Protein AF-A0A526YDN2-F1 (afdb_monomer_lite)

Radius of gyration: 17.02 Å; chains: 1; bounding box: 32×28×43 Å

Foldseek 3Di:
DVVVVVVLQVVLVVCCVPVVDDSVPDDDDDDDDDQQRDDDPRHRNVVVVVVVVVVVD

pLDDT: mean 93.07, std 6.87, range [59.56, 98.62]

Structure (mmCIF, N/CA/C/O backbone):
data_AF-A0A526YDN2-F1
#
_entry.id   AF-A0A526YDN2-F1
#
loop_
_atom_site.group_PDB
_atom_site.id
_atom_site.type_symbol
_atom_site.label_atom_id
_atom_site.label_alt_id
_atom_site.label_comp_id
_atom_site.label_asym_id
_atom_site.label_entity_id
_atom_site.label_seq_id
_atom_site.pdbx_PDB_ins_code
_atom_site.Cartn_x
_atom_site.Cartn_y
_atom_site.Cartn_z
_atom_site.occupancy
_atom_site.B_iso_or_equiv
_atom_site.auth_seq_id
_atom_site.auth_comp_id
_atom_site.auth_asym_id
_atom_site.auth_atom_id
_atom_site.pdbx_PDB_model_num
ATOM 1 N N . ALA A 1 1 ? -3.741 14.191 -4.355 1.00 68.00 1 ALA A N 1
ATOM 2 C CA . ALA A 1 1 ? -4.086 14.184 -2.913 1.00 68.00 1 ALA A CA 1
ATOM 3 C C . ALA A 1 1 ? -5.279 13.269 -2.634 1.00 68.00 1 ALA A C 1
ATOM 5 O O . ALA A 1 1 ? -5.205 12.479 -1.702 1.00 68.00 1 ALA A O 1
ATOM 6 N N . GLU A 1 2 ? -6.326 13.321 -3.465 1.00 83.94 2 GLU A N 1
ATOM 7 C CA . GLU A 1 2 ? -7.523 12.470 -3.341 1.00 83.94 2 GLU A CA 1
ATOM 8 C C . GLU A 1 2 ? -7.214 10.966 -3.402 1.00 83.94 2 GLU A C 1
ATOM 10 O O . GLU A 1 2 ? -7.701 10.213 -2.566 1.00 83.94 2 GLU A O 1
ATOM 15 N N . GLU A 1 3 ? -6.325 10.534 -4.301 1.00 92.88 3 GLU A N 1
ATOM 16 C CA . GLU A 1 3 ? -5.931 9.120 -4.418 1.00 92.88 3 GLU A CA 1
ATOM 17 C C . GLU A 1 3 ? -5.299 8.573 -3.131 1.00 92.88 3 GLU A C 1
ATOM 19 O O . GLU A 1 3 ? -5.667 7.498 -2.664 1.00 92.88 3 GLU A O 1
ATOM 24 N N . LYS A 1 4 ? -4.397 9.336 -2.496 1.00 95.00 4 LYS A N 1
ATOM 25 C CA . LYS A 1 4 ? -3.782 8.934 -1.219 1.00 95.00 4 LYS A CA 1
ATOM 26 C C . LYS A 1 4 ? -4.818 8.826 -0.109 1.00 95.00 4 LYS A C 1
ATOM 28 O O . LYS A 1 4 ? -4.770 7.874 0.660 1.00 95.00 4 LYS A O 1
ATOM 33 N N . ALA A 1 5 ? -5.766 9.759 -0.041 1.00 95.88 5 ALA A N 1
ATOM 34 C CA . ALA A 1 5 ? -6.839 9.704 0.946 1.00 95.88 5 ALA A CA 1
ATOM 35 C C . ALA A 1 5 ? -7.718 8.457 0.755 1.00 95.88 5 ALA A C 1
ATOM 37 O O . ALA A 1 5 ? -8.010 7.759 1.726 1.00 95.88 5 ALA A O 1
ATOM 38 N N . ALA A 1 6 ? -8.072 8.135 -0.493 1.00 97.62 6 ALA A N 1
ATOM 39 C CA . ALA A 1 6 ? -8.832 6.932 -0.819 1.00 97.62 6 ALA A CA 1
ATOM 40 C C . ALA A 1 6 ? -8.068 5.647 -0.451 1.00 97.62 6 ALA A C 1
ATOM 42 O O . ALA A 1 6 ? -8.651 4.738 0.138 1.00 97.62 6 ALA A O 1
ATOM 43 N N . LEU A 1 7 ? -6.759 5.588 -0.731 1.00 97.25 7 LEU A N 1
ATOM 44 C CA . LEU A 1 7 ? -5.903 4.452 -0.370 1.00 97.25 7 LEU A CA 1
ATOM 45 C C . LEU A 1 7 ? -5.782 4.270 1.148 1.00 97.25 7 LEU A C 1
ATOM 47 O O . LEU A 1 7 ? -5.907 3.147 1.632 1.00 97.25 7 LEU A O 1
ATOM 51 N N . ILE A 1 8 ? -5.582 5.358 1.899 1.00 97.31 8 ILE A N 1
ATOM 52 C CA . ILE A 1 8 ? -5.515 5.324 3.368 1.00 97.31 8 ILE A CA 1
ATOM 53 C C . ILE A 1 8 ? -6.831 4.788 3.934 1.00 97.31 8 ILE A C 1
ATOM 55 O O . ILE A 1 8 ? -6.822 3.846 4.722 1.00 97.31 8 ILE A O 1
ATOM 59 N N . HIS A 1 9 ? -7.960 5.345 3.493 1.00 97.94 9 HIS A N 1
ATOM 60 C CA . HIS A 1 9 ? -9.276 4.915 3.954 1.00 97.94 9 HIS A CA 1
ATOM 61 C C . HIS A 1 9 ? -9.536 3.436 3.638 1.00 97.94 9 HIS A C 1
ATOM 63 O O . 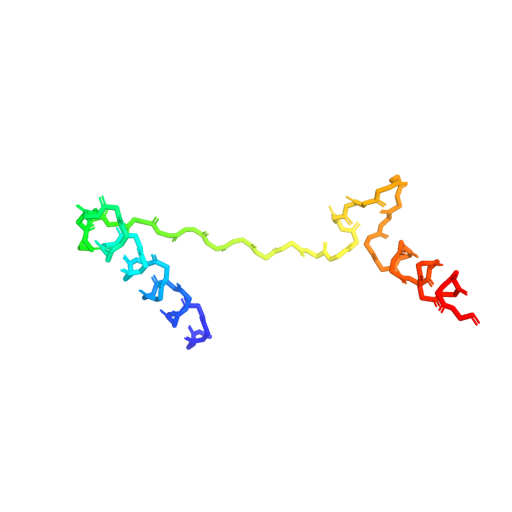HIS A 1 9 ? -9.892 2.670 4.531 1.00 97.94 9 HIS A O 1
ATOM 69 N N . GLY A 1 10 ? -9.315 3.022 2.387 1.00 98.06 10 GLY A N 1
ATOM 70 C CA . GLY A 1 10 ? -9.563 1.649 1.952 1.00 98.06 10 GLY A CA 1
ATOM 71 C C . GLY A 1 10 ? -8.690 0.623 2.677 1.00 98.06 10 GLY A C 1
ATOM 72 O O . GLY A 1 10 ? -9.196 -0.412 3.108 1.00 98.06 10 GLY A O 1
ATOM 73 N N . ALA A 1 11 ? -7.398 0.914 2.870 1.00 98.19 11 ALA A N 1
ATOM 74 C CA . ALA A 1 11 ? -6.495 0.034 3.611 1.00 98.19 11 ALA A CA 1
ATOM 75 C C . ALA A 1 11 ? -6.904 -0.093 5.088 1.00 98.19 11 ALA A C 1
ATOM 77 O O . ALA A 1 11 ? -6.961 -1.207 5.614 1.00 98.19 11 ALA A O 1
ATOM 78 N N . SER A 1 12 ? -7.243 1.025 5.742 1.00 98.50 12 SER A N 1
ATOM 79 C CA . SER A 1 12 ? -7.732 1.018 7.126 1.00 98.50 12 SER A CA 1
ATOM 80 C C . SER A 1 12 ? -9.044 0.245 7.272 1.00 98.50 12 SER A C 1
ATOM 82 O O . SER A 1 12 ? -9.186 -0.539 8.210 1.00 98.50 12 SER A O 1
ATOM 84 N N . GLN A 1 13 ? -9.979 0.403 6.328 1.00 98.62 13 GLN A N 1
ATOM 85 C CA . GLN A 1 13 ? -11.259 -0.309 6.340 1.00 98.62 13 GLN A CA 1
ATOM 86 C C . GLN A 1 13 ? -11.060 -1.820 6.178 1.00 98.62 13 GLN A C 1
ATOM 88 O O . GLN A 1 13 ? -11.620 -2.600 6.941 1.00 98.62 13 GLN A O 1
ATOM 93 N N . LEU A 1 14 ? -10.193 -2.244 5.253 1.00 98.44 14 LEU A N 1
ATOM 94 C CA . LEU A 1 14 ? -9.909 -3.663 5.034 1.00 98.44 14 LEU A CA 1
ATOM 95 C C . LEU A 1 14 ? -9.346 -4.343 6.292 1.00 98.44 14 LEU A C 1
ATOM 97 O O . LEU A 1 14 ? -9.737 -5.461 6.632 1.00 98.44 14 LEU A O 1
ATOM 101 N N . LEU A 1 15 ? -8.427 -3.676 6.998 1.00 98.31 15 LEU A N 1
ATOM 102 C CA . LEU A 1 15 ? -7.861 -4.197 8.244 1.00 98.31 15 LEU A CA 1
ATOM 103 C C . LEU A 1 15 ? -8.901 -4.267 9.369 1.00 98.31 15 LEU A C 1
ATOM 105 O O . LEU A 1 15 ? -8.852 -5.198 10.181 1.00 98.31 15 LEU A O 1
ATOM 109 N N . ALA A 1 16 ? -9.836 -3.318 9.414 1.00 98.31 16 ALA A N 1
ATOM 110 C CA . ALA A 1 16 ? -10.963 -3.365 10.335 1.00 98.31 16 ALA A CA 1
ATOM 111 C C . ALA A 1 16 ? -11.877 -4.562 10.028 1.00 98.31 16 ALA A C 1
ATOM 113 O O . ALA A 1 16 ? -12.148 -5.355 10.924 1.00 98.31 16 ALA A O 1
ATOM 114 N N . ASP A 1 17 ? -12.263 -4.758 8.768 1.00 98.56 17 ASP A N 1
ATOM 115 C CA . ASP A 1 17 ? -13.229 -5.791 8.374 1.00 98.56 17 ASP A CA 1
ATOM 116 C C . ASP A 1 17 ? -12.678 -7.216 8.524 1.00 98.56 17 ASP A C 1
ATOM 118 O O . ASP A 1 17 ? -13.377 -8.119 8.981 1.00 98.56 17 ASP A O 1
ATOM 122 N N . VAL A 1 18 ? -11.418 -7.436 8.137 1.00 98.50 18 VAL A N 1
ATOM 123 C CA . VAL A 1 18 ? -10.833 -8.786 8.077 1.00 98.50 18 VAL A CA 1
ATOM 124 C C . VAL A 1 18 ? -10.182 -9.187 9.396 1.00 98.50 18 VAL A C 1
ATOM 126 O O . VAL A 1 18 ? -10.270 -10.342 9.812 1.00 98.50 18 VAL A O 1
ATOM 129 N N . LEU A 1 19 ? -9.489 -8.249 10.04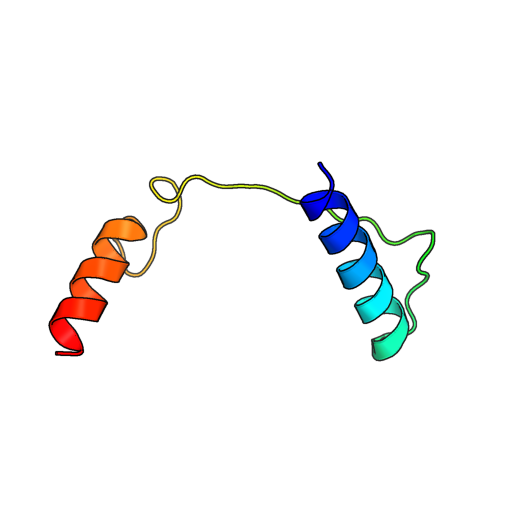6 1.00 97.94 19 LEU A N 1
ATOM 130 C CA . LEU A 1 19 ? -8.651 -8.527 11.217 1.00 97.94 19 LEU A CA 1
ATOM 131 C C . LEU A 1 19 ? -9.167 -7.864 12.496 1.00 97.94 19 LEU A C 1
ATOM 133 O O . LEU A 1 19 ? -8.500 -7.958 13.531 1.00 97.94 19 LEU A O 1
ATOM 137 N N . ASN A 1 20 ? -10.322 -7.194 12.437 1.00 96.81 20 ASN A N 1
ATOM 138 C CA . ASN A 1 20 ? -10.942 -6.507 13.567 1.00 96.81 20 ASN A CA 1
ATOM 139 C C . ASN A 1 20 ? -9.989 -5.491 14.230 1.00 96.81 20 ASN A C 1
ATOM 141 O O . ASN A 1 20 ? -9.939 -5.362 15.458 1.00 96.81 20 ASN A O 1
ATOM 145 N N . LYS A 1 21 ? -9.167 -4.813 13.413 1.00 97.81 21 LYS A N 1
ATOM 146 C CA . LYS A 1 21 ? -8.239 -3.766 13.864 1.00 97.81 21 LYS A CA 1
ATOM 147 C C . LYS A 1 21 ? -8.962 -2.427 14.041 1.00 97.81 21 LYS A C 1
ATOM 149 O O . LYS A 1 21 ? -9.920 -2.146 13.326 1.00 97.81 21 LYS A O 1
ATOM 154 N N . PRO A 1 22 ? -8.514 -1.581 14.982 1.00 97.25 22 PRO A N 1
ATOM 155 C CA . PRO A 1 22 ? -9.133 -0.282 15.208 1.00 97.25 22 PRO A CA 1
ATOM 156 C C . PRO A 1 22 ? -8.869 0.667 14.032 1.00 97.25 22 PRO A C 1
ATOM 158 O O . PRO A 1 22 ? -7.727 1.045 13.771 1.00 97.25 22 PRO A O 1
ATOM 161 N N . PHE A 1 23 ? -9.938 1.080 13.353 1.00 96.88 23 PHE A N 1
ATOM 162 C CA . PHE A 1 23 ? -9.876 1.988 12.205 1.00 96.88 23 PHE A CA 1
ATOM 163 C C . PHE A 1 23 ? -9.189 3.322 12.554 1.00 96.88 23 PHE A C 1
ATOM 165 O O . PHE A 1 23 ? -8.230 3.718 11.899 1.00 96.88 23 PHE A O 1
ATOM 172 N N . GLU A 1 24 ? -9.616 3.956 13.651 1.00 96.81 24 GLU A N 1
ATOM 173 C CA . GLU A 1 24 ? -9.158 5.285 14.100 1.00 96.81 24 GLU A CA 1
ATOM 174 C C . GLU A 1 24 ? -7.674 5.348 14.498 1.00 96.81 24 GLU A C 1
ATOM 176 O O . GLU A 1 24 ? -7.076 6.420 14.515 1.00 96.81 24 GLU A O 1
ATOM 181 N N . SER A 1 25 ? -7.066 4.210 14.845 1.00 96.75 25 SER A N 1
ATOM 182 C CA . SER A 1 25 ? -5.650 4.130 15.234 1.00 96.75 25 SER A CA 1
ATOM 183 C C . SER A 1 25 ? -4.808 3.301 14.264 1.00 96.75 25 SER A C 1
ATOM 185 O O . SER A 1 25 ? -3.710 2.855 14.606 1.00 96.75 25 SER A O 1
ATOM 187 N N . THR A 1 26 ? -5.303 3.117 13.038 1.00 96.62 26 THR A N 1
ATOM 188 C CA . THR A 1 26 ? -4.545 2.509 11.946 1.00 96.62 26 THR A CA 1
ATOM 189 C C . THR A 1 26 ? -3.753 3.578 11.200 1.00 96.62 26 THR A C 1
ATOM 191 O O . THR A 1 26 ? -4.312 4.517 10.638 1.00 96.62 26 THR A O 1
ATOM 194 N N . PHE A 1 27 ? -2.432 3.417 11.176 1.00 96.38 27 PHE A N 1
ATOM 195 C CA . PHE A 1 27 ? -1.526 4.301 10.450 1.00 96.38 27 PHE A CA 1
ATOM 196 C C . PHE A 1 27 ? -1.175 3.691 9.097 1.00 96.38 27 PHE A C 1
ATOM 198 O O . PHE A 1 27 ? -0.816 2.516 9.014 1.00 96.38 27 PHE A O 1
ATOM 205 N N . VAL A 1 28 ? -1.237 4.508 8.049 1.00 96.75 28 VAL A N 1
ATOM 206 C CA . VAL A 1 28 ? -0.894 4.107 6.683 1.00 96.75 28 VAL A CA 1
ATOM 207 C C . VAL A 1 28 ? 0.210 5.025 6.171 1.00 96.75 28 VAL A C 1
ATOM 209 O O . VAL A 1 28 ? 0.057 6.246 6.167 1.00 96.75 28 VAL A O 1
ATOM 212 N N . ILE A 1 29 ? 1.323 4.431 5.742 1.00 96.31 29 ILE A N 1
ATOM 213 C CA . ILE A 1 29 ? 2.439 5.126 5.094 1.00 96.31 29 ILE A CA 1
ATOM 214 C C . ILE A 1 29 ? 2.414 4.740 3.617 1.00 96.31 29 ILE A C 1
ATOM 216 O O . ILE A 1 29 ? 2.361 3.557 3.287 1.00 96.31 29 ILE A O 1
ATOM 220 N N . ILE A 1 30 ? 2.431 5.742 2.738 1.00 95.00 30 ILE A N 1
ATOM 221 C CA . ILE A 1 30 ? 2.459 5.550 1.286 1.00 95.00 30 ILE A CA 1
ATOM 222 C C . ILE A 1 30 ? 3.745 6.169 0.756 1.00 95.00 30 ILE A C 1
ATOM 224 O O . ILE A 1 30 ? 3.896 7.393 0.764 1.00 95.00 30 ILE A O 1
ATOM 228 N N . GLU A 1 31 ? 4.638 5.315 0.269 1.00 93.38 31 GLU A N 1
ATOM 229 C CA . GLU A 1 31 ? 5.873 5.708 -0.403 1.00 93.38 31 GLU A CA 1
ATOM 230 C C . GLU A 1 31 ? 5.764 5.404 -1.894 1.00 93.38 31 GLU A C 1
ATOM 232 O O . GLU A 1 31 ? 5.455 4.285 -2.303 1.00 93.38 31 GLU A O 1
ATOM 237 N N . GLU A 1 32 ? 6.009 6.423 -2.709 1.00 90.75 32 GLU A N 1
ATOM 238 C CA . GLU A 1 32 ? 6.128 6.282 -4.154 1.00 90.75 32 GLU A CA 1
ATOM 239 C C . GLU A 1 32 ? 7.610 6.169 -4.488 1.00 90.75 32 GLU A C 1
ATOM 241 O O . GLU A 1 32 ? 8.398 7.056 -4.161 1.00 90.75 32 GLU A O 1
ATOM 246 N N . ILE A 1 33 ? 7.985 5.063 -5.123 1.00 91.00 33 ILE A N 1
ATOM 247 C CA . ILE A 1 33 ? 9.353 4.816 -5.565 1.00 91.00 33 ILE A CA 1
ATOM 248 C C . ILE A 1 33 ? 9.353 4.868 -7.086 1.00 91.00 33 ILE A C 1
ATOM 250 O O . ILE A 1 33 ? 8.518 4.232 -7.735 1.00 91.00 33 ILE A O 1
ATOM 254 N N . ASP A 1 34 ? 10.291 5.627 -7.648 1.00 90.19 34 ASP A N 1
ATOM 255 C CA . ASP A 1 34 ? 10.501 5.653 -9.091 1.00 90.19 34 ASP A CA 1
ATOM 256 C C . ASP A 1 34 ? 10.861 4.248 -9.602 1.00 90.19 34 ASP A C 1
ATOM 258 O O . ASP A 1 34 ? 11.616 3.507 -8.967 1.00 90.19 34 ASP A O 1
ATOM 262 N N . THR A 1 35 ? 10.328 3.874 -10.762 1.00 88.12 35 THR A N 1
ATOM 263 C CA . THR A 1 35 ? 10.556 2.560 -11.367 1.00 88.12 35 THR A CA 1
ATOM 264 C C . THR A 1 35 ? 12.018 2.258 -11.684 1.00 88.12 35 THR A C 1
ATOM 266 O O . THR A 1 35 ? 12.374 1.081 -11.756 1.00 88.12 35 THR A O 1
ATOM 269 N N . ASP A 1 36 ? 12.858 3.281 -11.838 1.00 86.56 36 ASP A N 1
ATOM 270 C CA . ASP A 1 36 ? 14.301 3.125 -12.037 1.00 86.56 36 ASP A CA 1
ATOM 271 C C . ASP A 1 36 ? 15.016 2.711 -10.742 1.00 86.56 36 ASP A C 1
ATOM 273 O O . ASP A 1 36 ? 16.043 2.035 -10.779 1.00 86.56 36 ASP A O 1
ATOM 277 N N . ASN A 1 37 ? 14.431 3.044 -9.588 1.00 90.19 37 ASN A N 1
ATOM 278 C CA . ASN A 1 37 ? 14.934 2.681 -8.261 1.00 90.19 37 ASN A CA 1
ATOM 279 C C . ASN A 1 37 ? 14.327 1.373 -7.725 1.00 90.19 37 ASN A C 1
ATOM 281 O O . ASN A 1 37 ? 14.702 0.916 -6.644 1.00 90.19 37 ASN A O 1
ATOM 285 N N . TRP A 1 38 ? 13.402 0.755 -8.467 1.00 92.25 38 TRP A N 1
ATOM 286 C CA . TRP A 1 38 ? 12.807 -0.534 -8.122 1.00 92.25 38 TRP A CA 1
ATOM 287 C C . TRP A 1 38 ? 13.302 -1.622 -9.078 1.00 92.25 38 TRP A C 1
ATOM 289 O O . TRP A 1 38 ? 13.048 -1.572 -10.283 1.00 92.25 38 TRP A O 1
ATOM 299 N N . GLY A 1 39 ? 14.011 -2.619 -8.547 1.00 90.94 39 GLY A N 1
ATOM 300 C CA . GLY A 1 39 ? 14.594 -3.710 -9.329 1.00 90.94 39 GLY A CA 1
ATOM 301 C C . GLY A 1 39 ? 13.802 -5.014 -9.228 1.00 90.94 39 GLY A C 1
ATOM 302 O O . GLY A 1 39 ? 13.373 -5.408 -8.144 1.00 90.94 39 GLY A O 1
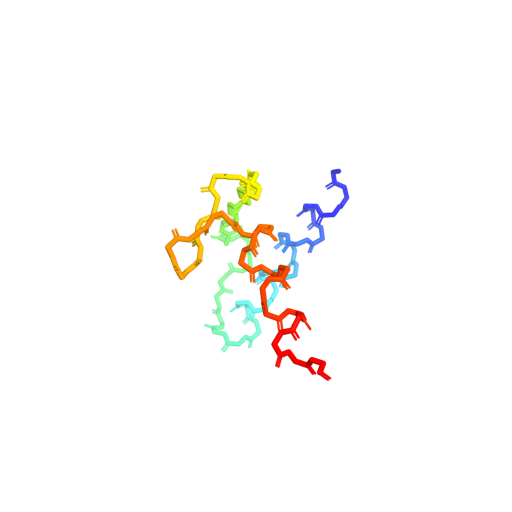ATOM 303 N N . TRP A 1 40 ? 13.660 -5.731 -10.344 1.00 92.69 40 TRP A N 1
ATOM 304 C CA . TRP A 1 40 ? 13.091 -7.080 -10.386 1.00 92.69 40 TRP A CA 1
ATOM 305 C C . TRP A 1 40 ? 13.917 -7.969 -11.320 1.00 92.69 40 TRP A C 1
ATOM 307 O O . TRP A 1 40 ? 14.263 -7.571 -12.427 1.00 92.69 40 TRP A O 1
ATOM 317 N N . GLY A 1 41 ? 14.285 -9.171 -10.861 1.00 89.31 41 GLY A N 1
ATOM 318 C CA . GLY A 1 41 ? 15.046 -10.127 -11.674 1.00 89.31 41 GLY A CA 1
ATOM 319 C C . GLY A 1 41 ? 16.461 -9.662 -12.035 1.00 89.31 41 GLY A C 1
ATOM 320 O O . GLY A 1 41 ? 17.018 -10.142 -13.014 1.00 89.31 41 GLY A O 1
ATOM 321 N N . GLY A 1 42 ? 17.030 -8.728 -11.266 1.00 93.31 42 GLY A N 1
ATOM 322 C CA . GLY A 1 42 ? 18.350 -8.148 -11.527 1.00 93.31 42 GLY A CA 1
ATOM 323 C C . GLY A 1 42 ? 18.355 -6.942 -12.473 1.00 93.31 42 GLY A C 1
ATOM 324 O O . GLY A 1 42 ? 19.434 -6.462 -12.796 1.00 93.31 42 GLY A O 1
ATOM 325 N N . LEU A 1 43 ? 17.188 -6.438 -12.890 1.00 93.56 43 LEU A N 1
ATOM 326 C CA . LEU A 1 43 ? 17.056 -5.295 -13.801 1.00 93.56 43 LEU A CA 1
ATOM 327 C C . LEU A 1 43 ? 16.115 -4.224 -13.227 1.00 93.56 43 LEU A C 1
ATOM 329 O O . LEU A 1 43 ? 15.227 -4.567 -12.437 1.00 93.56 43 LEU A O 1
ATOM 333 N N . PRO A 1 44 ? 16.248 -2.947 -13.633 1.00 94.25 44 PRO A N 1
ATOM 334 C CA . PRO A 1 44 ? 15.230 -1.932 -13.376 1.00 94.25 44 PRO A CA 1
ATOM 335 C C . PRO A 1 44 ? 13.854 -2.380 -13.879 1.00 94.25 44 PRO A C 1
ATOM 337 O O . PRO A 1 44 ? 13.731 -3.065 -14.900 1.00 94.25 44 PRO A O 1
ATOM 340 N N . THR A 1 45 ? 12.793 -1.980 -13.177 1.00 93.69 45 THR A N 1
ATOM 341 C CA . THR A 1 45 ? 11.436 -2.509 -13.405 1.00 93.69 45 THR A CA 1
ATOM 342 C C . THR A 1 45 ? 10.960 -2.351 -14.844 1.00 93.69 45 THR A C 1
ATOM 344 O O . THR A 1 45 ? 10.315 -3.254 -15.381 1.00 93.69 45 THR A O 1
ATOM 347 N N . LEU A 1 46 ? 11.260 -1.218 -15.483 1.00 93.25 46 LEU A N 1
ATOM 348 C CA . LEU A 1 46 ? 10.839 -0.965 -16.860 1.00 93.25 46 LEU A CA 1
ATOM 349 C C . LEU A 1 46 ? 11.532 -1.899 -17.857 1.00 93.25 46 LEU A C 1
ATOM 351 O O . LEU A 1 46 ? 10.878 -2.402 -18.770 1.00 93.25 46 LEU A O 1
ATOM 355 N N . GLU A 1 47 ? 12.822 -2.174 -17.665 1.00 93.69 47 GLU A N 1
ATOM 356 C CA . GLU A 1 47 ? 13.579 -3.104 -18.506 1.00 93.69 47 GLU A CA 1
ATOM 357 C C . GLU A 1 47 ? 13.077 -4.539 -18.318 1.00 93.69 47 GLU A C 1
ATOM 359 O O . GLU A 1 47 ? 12.759 -5.223 -19.293 1.00 93.69 47 GLU A O 1
ATOM 364 N N . PHE A 1 48 ? 12.868 -4.953 -17.065 1.00 93.69 48 PHE A N 1
ATOM 365 C CA . PHE A 1 48 ? 12.313 -6.268 -16.759 1.00 93.69 48 PHE A CA 1
ATOM 366 C C . PHE A 1 48 ? 10.926 -6.485 -17.394 1.00 93.69 48 PHE A C 1
ATOM 368 O O . PHE A 1 48 ? 10.642 -7.551 -17.945 1.00 93.69 48 PHE A O 1
ATOM 375 N N . ARG A 1 49 ? 10.047 -5.471 -17.360 1.00 92.44 49 ARG A N 1
ATOM 376 C CA . ARG A 1 49 ? 8.708 -5.544 -17.974 1.00 92.44 49 ARG A CA 1
ATOM 377 C C . ARG A 1 49 ? 8.761 -5.690 -19.496 1.00 92.44 49 ARG A C 1
ATOM 379 O O . ARG A 1 49 ? 7.948 -6.440 -20.033 1.00 92.44 49 ARG A O 1
ATOM 386 N N . ARG A 1 50 ? 9.700 -5.019 -20.178 1.00 93.44 50 ARG A N 1
ATOM 387 C CA . ARG A 1 50 ? 9.886 -5.148 -21.638 1.00 93.44 50 ARG A CA 1
ATOM 388 C C . ARG A 1 50 ? 10.283 -6.572 -22.023 1.00 93.44 50 ARG A C 1
ATOM 390 O O . ARG A 1 50 ? 9.583 -7.188 -22.818 1.00 93.44 50 ARG A O 1
ATOM 397 N N . LEU A 1 51 ? 11.297 -7.133 -21.3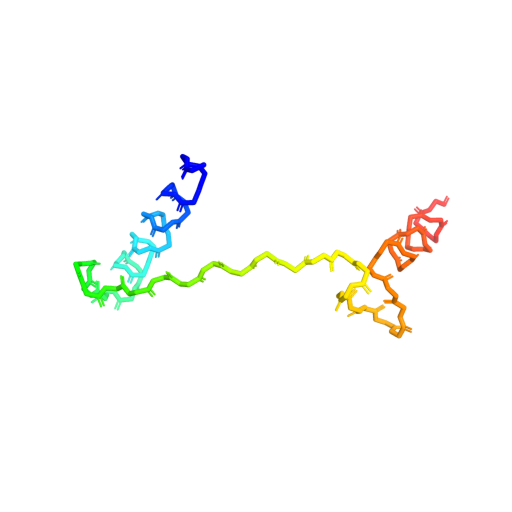59 1.00 92.94 51 LEU A N 1
ATOM 398 C CA . LEU A 1 51 ? 11.754 -8.508 -21.608 1.00 92.94 51 LEU A CA 1
ATOM 399 C C . LEU A 1 51 ? 10.637 -9.540 -21.404 1.00 92.94 51 LEU A C 1
ATOM 401 O O . LEU A 1 51 ? 10.472 -10.466 -22.199 1.00 92.94 51 LEU A O 1
ATOM 405 N N . ARG A 1 52 ? 9.827 -9.378 -20.348 1.00 93.00 52 ARG A N 1
ATOM 406 C CA . ARG A 1 52 ? 8.678 -10.263 -20.110 1.00 93.00 52 ARG A CA 1
ATOM 407 C C . ARG A 1 52 ? 7.594 -10.144 -21.177 1.00 93.00 52 ARG A C 1
ATOM 409 O O . ARG A 1 52 ? 6.984 -11.160 -21.489 1.00 93.00 52 ARG A O 1
ATOM 416 N N . ALA A 1 53 ? 7.332 -8.944 -21.694 1.00 92.75 53 ALA A N 1
ATOM 417 C CA . ALA A 1 53 ? 6.349 -8.740 -22.755 1.00 92.75 53 ALA A CA 1
ATOM 418 C C . ALA A 1 53 ? 6.811 -9.377 -24.076 1.00 92.75 53 ALA A C 1
ATOM 420 O O . ALA A 1 53 ? 6.011 -10.017 -24.747 1.00 92.75 53 ALA A O 1
ATOM 421 N N . GLU A 1 54 ? 8.102 -9.270 -24.396 1.00 91.06 54 GLU A N 1
ATOM 422 C CA . GLU A 1 54 ? 8.714 -9.901 -25.574 1.00 91.06 54 GLU A CA 1
ATOM 423 C C . GLU A 1 54 ? 8.705 -11.432 -25.483 1.00 91.06 54 GLU A C 1
ATOM 425 O O . GLU A 1 54 ? 8.414 -12.100 -26.465 1.00 91.06 54 GLU A O 1
ATOM 43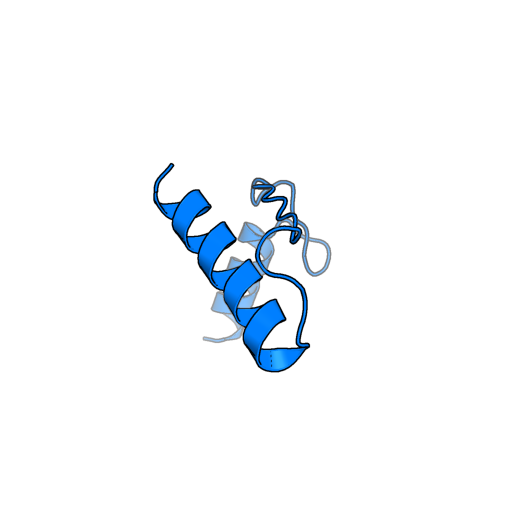0 N N . THR A 1 55 ? 8.962 -11.993 -24.296 1.00 86.06 55 THR A N 1
ATOM 431 C CA . THR A 1 55 ? 8.958 -13.455 -24.073 1.00 86.06 55 THR A CA 1
ATOM 432 C C . THR A 1 55 ? 7.542 -14.048 -24.036 1.00 86.06 55 THR A C 1
ATOM 434 O O . THR A 1 55 ? 7.370 -15.257 -24.163 1.00 86.06 55 THR A O 1
ATOM 437 N N . ALA A 1 56 ? 6.524 -13.217 -23.798 1.00 80.19 56 ALA A N 1
ATOM 438 C CA . ALA A 1 56 ? 5.124 -13.635 -23.762 1.00 80.19 56 ALA A CA 1
ATOM 439 C C . ALA A 1 56 ? 4.428 -13.568 -25.137 1.00 80.19 56 ALA A C 1
ATOM 441 O O . ALA A 1 56 ? 3.266 -13.970 -25.228 1.00 80.19 56 ALA A O 1
ATOM 442 N N . SER A 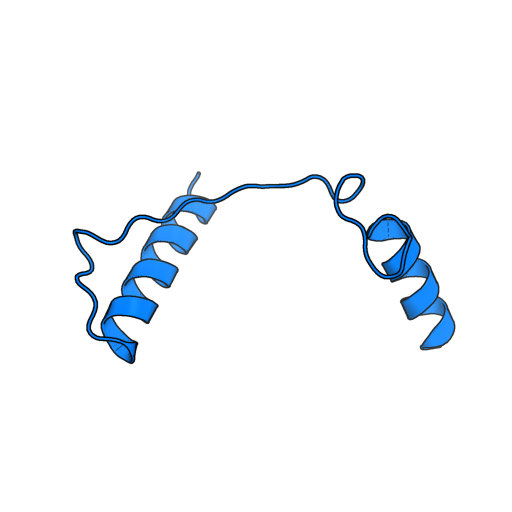1 57 ? 5.111 -13.047 -26.164 1.00 59.56 57 SER A N 1
ATOM 443 C CA . SER A 1 57 ? 4.664 -13.027 -27.563 1.00 59.56 57 SER A CA 1
ATOM 444 C C . SER A 1 57 ? 5.215 -14.212 -28.346 1.00 59.56 57 SER A C 1
ATOM 446 O O . SER A 1 57 ? 4.596 -14.494 -29.397 1.00 59.56 57 SER A O 1
#

Secondary structure (DSSP, 8-state):
-HHHHHHHHHHHHHHHHHH---GGG---------TTS-EETTEEHHHHHHHHHHHT-

Sequence (57 aa):
AEEKAALIHGASQLLADVLNKPFESTFVIIEEIDTDNWGWGGLPTLEFRRLRAETAS